Protein AF-A0A7C8AGZ0-F1 (afdb_monomer)

Solvent-accessible surface area (backbone atoms only — not comparable to full-atom values): 2813 Å² total; per-residue (Å²): 134,67,56,69,58,54,52,51,42,52,75,73,66,52,70,54,67,47,64,45,98,86,68,47,36,59,63,76,70,42,85,47,69,70,52,36,53,53,41,45,75,70,66,36,119

Secondary structure (DSSP, 8-state):
--HHHHHHHHHTT--TTPBPTTS-BHHHH--SHHHHHHHHHTT--

Foldseek 3Di:
DPQVVLVVCLVVVHDQADADPVRDGPLNVDPDPVSNVVSVVSPHD

Nearest PDB structures (foldseek):
  5gp7-assembly1_A  TM=9.701E-01  e=1.053E-01  Homo sapiens
  5jhq-assembly4_D  TM=9.049E-01  e=3.494E-01  Homo sapiens
  6urq-assembly2_B  TM=8.885E-01  e=4.318E-01  Homo sapiens
  4cz2-assembly1_D  TM=9.069E-01  e=6.144E-01  Homo sapiens

Structure (mmCIF, N/CA/C/O backbone):
data_AF-A0A7C8AGZ0-F1
#
_entry.id   AF-A0A7C8AGZ0-F1
#
loop_
_atom_site.group_PDB
_atom_site.id
_atom_site.type_symbol
_atom_site.label_atom_id
_atom_site.label_alt_id
_atom_site.label_comp_id
_atom_site.label_asym_id
_atom_site.label_entity_id
_atom_site.label_seq_id
_atom_site.pdbx_PDB_ins_code
_atom_site.Cartn_x
_atom_site.Cartn_y
_atom_site.Cartn_z
_atom_site.occupancy
_atom_site.B_iso_or_equiv
_atom_site.auth_seq_id
_atom_site.auth_comp_id
_atom_site.auth_asym_id
_atom_site.auth_atom_id
_atom_site.pdbx_PDB_model_num
ATOM 1 N N . GLY A 1 1 ? 3.224 12.447 -5.528 1.00 63.03 1 GLY A N 1
ATOM 2 C CA . GLY A 1 1 ? 2.513 11.199 -5.192 1.00 63.03 1 GLY A CA 1
ATOM 3 C C . GLY A 1 1 ? 1.719 10.735 -6.396 1.00 63.03 1 GLY A C 1
ATOM 4 O O . GLY A 1 1 ? 1.092 11.563 -7.038 1.00 63.03 1 GLY A O 1
ATOM 5 N N . HIS A 1 2 ? 1.759 9.443 -6.721 1.00 80.38 2 HIS A N 1
ATOM 6 C CA . HIS A 1 2 ? 1.190 8.874 -7.954 1.00 80.38 2 HIS A CA 1
ATOM 7 C C . HIS A 1 2 ? -0.199 8.252 -7.729 1.00 80.38 2 HIS A C 1
ATOM 9 O O . HIS A 1 2 ? -0.441 7.095 -8.061 1.00 80.38 2 HIS A O 1
ATOM 15 N N . ILE A 1 3 ? -1.113 9.010 -7.120 1.00 84.31 3 ILE A N 1
ATOM 16 C CA . ILE A 1 3 ? -2.419 8.489 -6.681 1.00 84.31 3 ILE A CA 1
ATOM 17 C C . ILE A 1 3 ? -3.280 8.046 -7.877 1.00 84.31 3 ILE A C 1
ATOM 19 O O . ILE A 1 3 ? -3.921 6.999 -7.823 1.00 84.31 3 ILE A O 1
ATOM 23 N N . GLU A 1 4 ? -3.276 8.805 -8.974 1.00 87.62 4 GLU A N 1
ATOM 24 C CA . GLU A 1 4 ? -4.025 8.452 -10.190 1.00 87.62 4 GLU A CA 1
ATOM 25 C C . GLU A 1 4 ? -3.536 7.150 -10.824 1.00 87.62 4 GLU A C 1
ATOM 27 O O . GLU A 1 4 ? -4.352 6.337 -11.252 1.00 87.62 4 GLU A O 1
ATOM 32 N N . ILE A 1 5 ? -2.224 6.905 -10.806 1.00 87.62 5 ILE A N 1
ATOM 33 C CA . ILE A 1 5 ? -1.640 5.652 -11.299 1.00 87.62 5 ILE A CA 1
ATOM 34 C C . ILE A 1 5 ? -2.097 4.482 -10.425 1.00 87.62 5 ILE A C 1
ATOM 36 O O . ILE A 1 5 ? -2.520 3.459 -10.955 1.00 87.62 5 ILE A O 1
ATOM 40 N N . VAL A 1 6 ? -2.088 4.640 -9.097 1.00 86.69 6 VAL A N 1
ATOM 41 C CA . VAL A 1 6 ? -2.593 3.604 -8.181 1.00 86.69 6 VAL A CA 1
ATOM 42 C C . VAL A 1 6 ? -4.073 3.317 -8.448 1.00 86.69 6 VAL A C 1
ATOM 44 O O . VAL A 1 6 ? -4.454 2.155 -8.558 1.00 86.69 6 VAL A O 1
ATOM 47 N N . ARG A 1 7 ? -4.906 4.351 -8.632 1.00 87.25 7 ARG A N 1
ATOM 48 C CA . ARG A 1 7 ? -6.325 4.175 -8.988 1.00 87.25 7 ARG A CA 1
ATOM 49 C C . ARG A 1 7 ? -6.506 3.433 -10.310 1.00 87.25 7 ARG A C 1
ATOM 51 O O . ARG A 1 7 ? -7.329 2.525 -10.377 1.00 87.25 7 ARG A O 1
ATOM 58 N N . LEU A 1 8 ? -5.739 3.792 -11.339 1.00 90.88 8 LEU A N 1
ATOM 59 C CA . LEU A 1 8 ? -5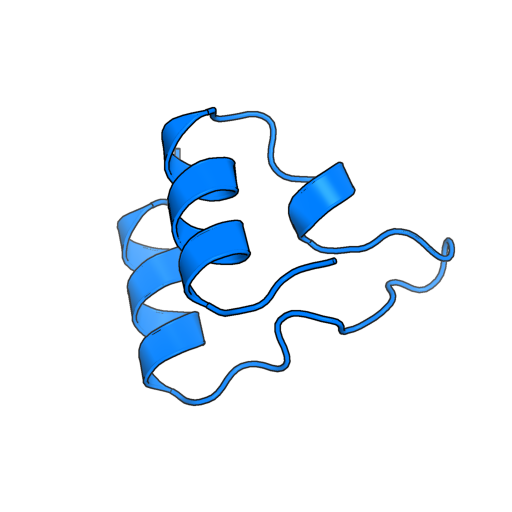.809 3.138 -12.645 1.00 90.88 8 LEU A CA 1
ATOM 60 C C . LEU A 1 8 ? -5.409 1.660 -12.558 1.00 90.88 8 LEU A C 1
ATOM 62 O O . LEU A 1 8 ? -6.093 0.814 -13.125 1.00 90.88 8 LEU A O 1
ATOM 66 N N . LEU A 1 9 ? -4.339 1.341 -11.827 1.00 87.94 9 LEU A N 1
ATOM 67 C CA . LEU A 1 9 ? -3.878 -0.036 -11.634 1.00 87.94 9 LEU A CA 1
ATOM 68 C C . LEU A 1 9 ? -4.914 -0.881 -10.886 1.00 87.94 9 LEU A C 1
ATOM 70 O O . LEU A 1 9 ? -5.247 -1.976 -11.335 1.00 87.94 9 LEU A O 1
ATOM 74 N N . LEU A 1 10 ? -5.486 -0.353 -9.801 1.00 87.50 10 LEU A N 1
ATOM 75 C CA . LEU A 1 10 ? -6.556 -1.031 -9.064 1.00 87.50 10 LEU A CA 1
ATOM 76 C C . LEU A 1 10 ? -7.792 -1.257 -9.948 1.00 87.50 10 LEU A C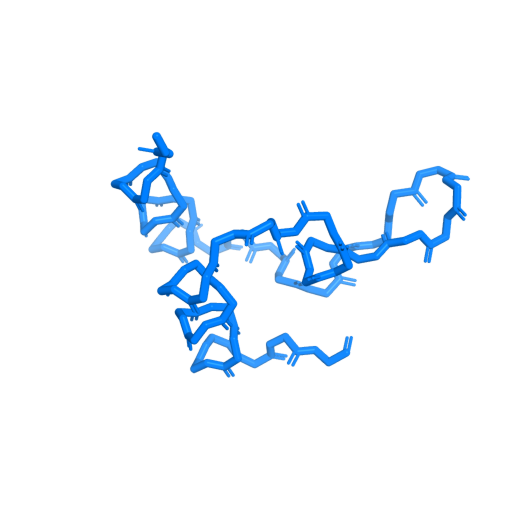 1
ATOM 78 O O . LEU A 1 10 ? -8.340 -2.355 -9.966 1.00 87.50 10 LEU A O 1
ATOM 82 N N . ALA A 1 11 ? -8.185 -0.263 -10.751 1.00 88.81 11 ALA A N 1
ATOM 83 C CA . ALA A 1 11 ? -9.301 -0.386 -11.691 1.00 88.81 11 ALA A CA 1
ATOM 84 C C . ALA A 1 11 ? -9.050 -1.423 -12.801 1.00 88.81 11 ALA A C 1
ATOM 86 O O . ALA A 1 11 ? -9.994 -1.984 -13.351 1.00 88.81 11 ALA A O 1
ATOM 87 N N . LYS A 1 12 ? -7.783 -1.694 -13.132 1.00 91.19 12 LYS A N 1
ATOM 88 C CA . LYS A 1 12 ? -7.381 -2.737 -14.084 1.00 91.19 12 LYS A CA 1
ATOM 89 C C . LYS A 1 12 ? -7.294 -4.134 -13.457 1.00 91.19 12 LYS A C 1
ATOM 91 O O . LYS A 1 12 ? -6.954 -5.073 -14.168 1.00 91.19 12 LYS A O 1
ATOM 96 N N . GLY A 1 13 ? -7.625 -4.282 -12.172 1.00 84.44 13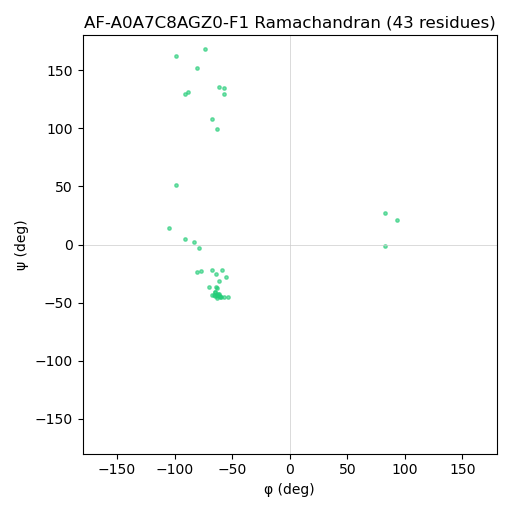 GLY A N 1
ATOM 97 C CA . GLY A 1 13 ? -7.593 -5.564 -11.468 1.00 84.44 13 GLY A CA 1
ATOM 98 C C . GLY A 1 13 ? -6.207 -5.946 -10.953 1.00 84.44 13 GLY A C 1
ATOM 99 O O . GLY A 1 13 ? -5.906 -7.131 -10.849 1.00 84.44 13 GLY A O 1
ATOM 100 N N . ALA A 1 14 ? -5.344 -4.966 -10.664 1.00 86.50 14 ALA A N 1
ATOM 101 C CA . ALA A 1 14 ? -4.052 -5.245 -10.049 1.00 86.5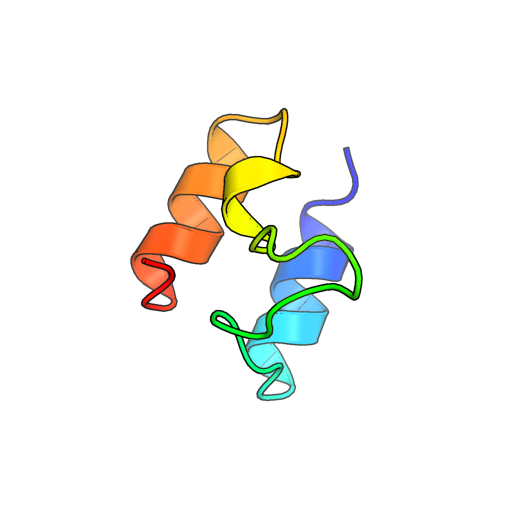0 14 ALA A CA 1
ATOM 102 C C . ALA A 1 14 ? -4.217 -5.990 -8.711 1.00 86.50 14 ALA A C 1
ATOM 104 O O . ALA A 1 14 ? -5.028 -5.606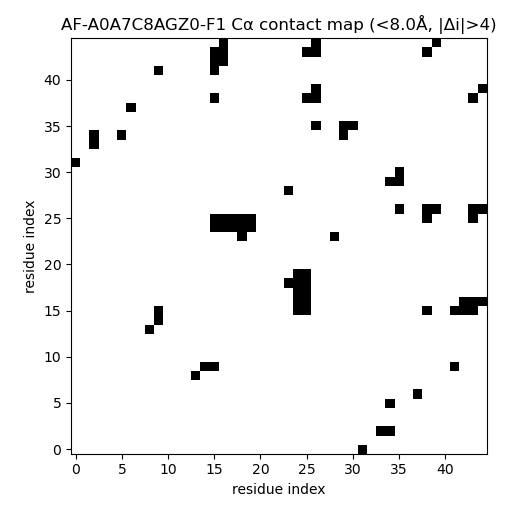 -7.866 1.00 86.50 14 ALA A O 1
ATOM 105 N N . GLU A 1 15 ? -3.402 -7.027 -8.516 1.00 85.50 15 GLU A N 1
ATOM 106 C CA . GLU A 1 15 ? -3.307 -7.803 -7.276 1.00 85.50 15 GLU A CA 1
ATOM 107 C C . GLU A 1 15 ? -2.814 -6.916 -6.125 1.00 85.50 15 GLU A C 1
ATOM 109 O O . GLU A 1 15 ? -1.624 -6.636 -5.973 1.00 85.50 15 GLU A O 1
ATOM 114 N N . VAL A 1 16 ? -3.754 -6.451 -5.302 1.00 86.81 16 VAL A N 1
ATOM 115 C CA . VAL A 1 16 ? -3.493 -5.536 -4.182 1.00 86.81 16 VAL A CA 1
ATOM 116 C C . VAL A 1 16 ? -2.667 -6.186 -3.061 1.00 86.81 16 VAL A C 1
ATOM 118 O O . VAL A 1 16 ? -2.004 -5.494 -2.294 1.00 86.81 16 VAL A O 1
ATOM 121 N N . ASN A 1 17 ? -2.666 -7.519 -2.987 1.00 83.19 17 ASN A N 1
ATOM 122 C CA . ASN A 1 17 ? -1.934 -8.291 -1.982 1.0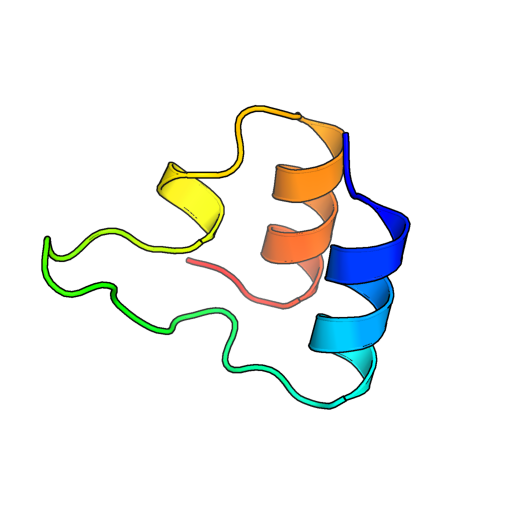0 83.19 17 ASN A CA 1
ATOM 123 C C . ASN A 1 17 ? -0.673 -8.959 -2.551 1.00 83.19 17 ASN A C 1
ATOM 125 O O . ASN A 1 17 ? -0.097 -9.840 -1.906 1.00 83.19 17 ASN A O 1
ATOM 129 N N . ALA A 1 18 ? -0.232 -8.548 -3.746 1.00 85.81 18 ALA A N 1
ATOM 130 C CA . ALA A 1 18 ? 1.015 -9.025 -4.319 1.00 85.81 18 ALA A CA 1
ATOM 131 C C . ALA A 1 18 ? 2.182 -8.743 -3.363 1.00 85.81 18 ALA A C 1
ATOM 133 O O . ALA A 1 18 ? 2.363 -7.622 -2.874 1.00 85.81 18 ALA A O 1
ATOM 134 N N . LYS A 1 19 ? 2.978 -9.782 -3.107 1.00 83.31 19 LYS A N 1
ATOM 135 C CA . LYS A 1 19 ? 4.220 -9.668 -2.347 1.00 83.31 19 LYS A CA 1
ATOM 136 C C . LYS A 1 19 ? 5.358 -9.347 -3.300 1.00 83.31 19 LYS A C 1
ATOM 138 O O . LYS A 1 19 ? 5.524 -10.008 -4.323 1.00 83.31 19 LYS A O 1
ATOM 143 N N . MET A 1 20 ? 6.144 -8.345 -2.945 1.00 82.19 20 MET A N 1
ATOM 144 C CA . MET A 1 20 ? 7.402 -8.035 -3.610 1.00 82.19 20 MET A CA 1
ATOM 145 C C . MET A 1 20 ? 8.470 -9.069 -3.223 1.00 82.19 20 MET A C 1
ATOM 147 O O . MET A 1 20 ? 8.299 -9.837 -2.275 1.00 82.19 20 MET A O 1
ATOM 151 N N . ASN A 1 21 ? 9.603 -9.078 -3.929 1.00 85.31 21 ASN A N 1
ATOM 152 C CA . ASN A 1 21 ? 10.691 -10.043 -3.699 1.00 85.31 21 ASN A CA 1
ATOM 153 C C . ASN A 1 21 ? 11.273 -10.000 -2.272 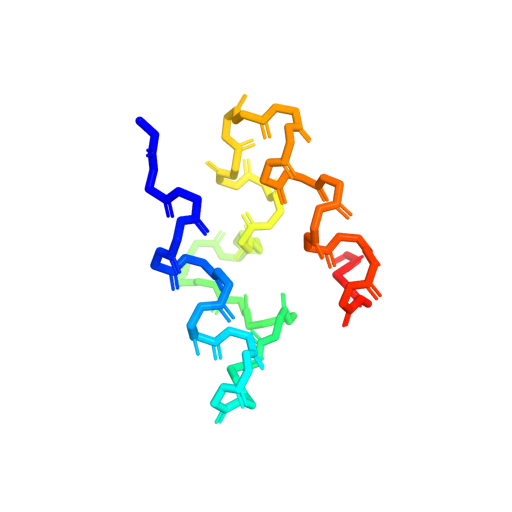1.00 85.31 21 ASN A C 1
ATOM 155 O O . ASN A 1 21 ? 11.871 -10.969 -1.819 1.00 85.31 21 ASN A O 1
ATOM 159 N N . ASN A 1 22 ? 11.098 -8.885 -1.564 1.00 84.19 22 ASN A N 1
ATOM 160 C CA . ASN A 1 22 ? 11.502 -8.697 -0.170 1.00 84.19 22 ASN A CA 1
ATOM 161 C C . ASN A 1 22 ? 10.399 -9.070 0.845 1.00 84.19 22 ASN A C 1
ATOM 163 O O . ASN A 1 22 ? 10.573 -8.856 2.040 1.00 84.19 22 ASN A O 1
ATOM 167 N N . GLY A 1 23 ? 9.265 -9.607 0.385 1.00 83.19 23 GLY A N 1
ATOM 168 C CA . GLY A 1 23 ? 8.123 -9.990 1.217 1.00 83.19 23 GLY A CA 1
ATOM 169 C C . GLY A 1 23 ? 7.174 -8.844 1.577 1.00 83.19 23 GLY A C 1
ATOM 170 O O . GLY A 1 23 ? 6.164 -9.088 2.236 1.00 83.19 23 GLY A O 1
ATOM 171 N N . GLU A 1 24 ? 7.457 -7.617 1.141 1.00 85.75 24 GLU A N 1
ATOM 172 C CA . GLU A 1 24 ? 6.611 -6.463 1.427 1.00 85.75 24 GLU A CA 1
ATOM 173 C C . GLU A 1 24 ? 5.396 -6.390 0.502 1.00 85.75 24 GLU A C 1
ATOM 175 O O . GLU A 1 24 ? 5.420 -6.843 -0.643 1.00 85.75 24 GLU A O 1
ATOM 180 N N . THR A 1 25 ? 4.326 -5.781 1.007 1.00 84.75 25 THR A N 1
ATOM 181 C CA . THR A 1 25 ? 3.115 -5.492 0.238 1.00 84.75 25 THR A CA 1
ATOM 182 C C . THR A 1 25 ? 3.123 -4.046 -0.247 1.00 84.75 25 THR A C 1
ATOM 184 O O . THR A 1 25 ? 3.814 -3.178 0.296 1.0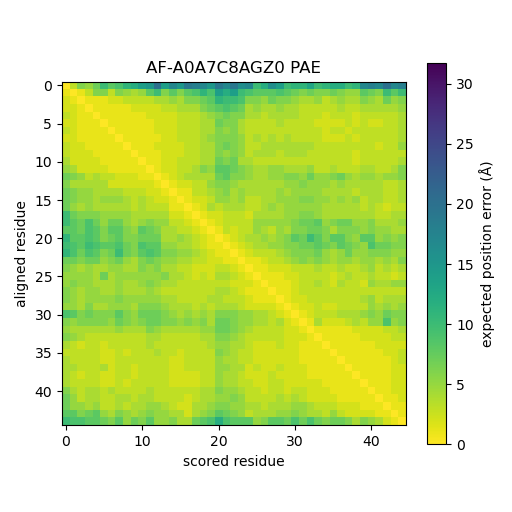0 84.75 25 THR A O 1
ATOM 187 N N . VAL A 1 26 ? 2.283 -3.753 -1.240 1.00 85.12 26 VAL A N 1
ATOM 188 C CA . VAL A 1 26 ? 2.064 -2.383 -1.732 1.00 85.12 26 VAL A CA 1
ATOM 189 C C . VAL A 1 26 ? 1.647 -1.415 -0.609 1.00 85.12 26 VAL A C 1
ATOM 191 O O . VAL A 1 26 ? 1.976 -0.231 -0.654 1.00 85.12 26 VAL A O 1
ATOM 194 N N . LEU A 1 27 ? 0.988 -1.922 0.442 1.00 85.00 27 LEU A N 1
ATOM 195 C CA . LEU A 1 27 ? 0.594 -1.145 1.618 1.00 85.00 27 LEU A CA 1
ATOM 196 C C . LEU A 1 27 ? 1.795 -0.725 2.482 1.00 85.00 27 LEU A C 1
ATOM 198 O O . LEU A 1 27 ? 1.803 0.393 2.999 1.00 85.00 27 LEU A O 1
ATOM 202 N N . SER A 1 28 ? 2.811 -1.589 2.606 1.00 85.38 28 SER A N 1
ATOM 203 C CA . SER A 1 28 ? 4.065 -1.283 3.315 1.00 85.38 28 SER A CA 1
ATOM 204 C C . SER A 1 28 ? 4.839 -0.162 2.615 1.00 85.38 28 SER A C 1
ATOM 206 O O . SER A 1 28 ? 5.337 0.766 3.249 1.00 85.38 28 SER A O 1
ATOM 208 N N . HIS A 1 29 ? 4.864 -0.206 1.282 1.00 83.81 29 HIS A N 1
ATOM 209 C CA . HIS A 1 29 ? 5.566 0.757 0.433 1.00 83.81 29 HIS A CA 1
ATOM 210 C C . HIS A 1 29 ? 4.844 2.104 0.278 1.00 83.81 29 HIS A C 1
ATOM 212 O O . HIS A 1 29 ? 5.460 3.118 -0.061 1.00 83.81 29 HIS A O 1
ATOM 218 N N . ALA A 1 30 ? 3.530 2.144 0.497 1.00 84.75 30 ALA A N 1
ATOM 219 C CA . ALA A 1 30 ? 2.763 3.372 0.380 1.00 84.75 30 ALA A CA 1
ATOM 220 C C . ALA A 1 30 ? 3.159 4.355 1.493 1.00 84.75 30 ALA A C 1
ATOM 222 O O . ALA A 1 30 ? 2.785 4.190 2.646 1.00 84.75 30 ALA A O 1
ATOM 223 N N . SER A 1 31 ? 3.877 5.427 1.165 1.00 83.06 31 SER A N 1
ATOM 224 C CA . SER A 1 31 ? 4.223 6.480 2.134 1.00 83.06 31 SER A CA 1
ATOM 225 C C . SER A 1 31 ? 3.082 7.482 2.365 1.00 83.06 31 SER A C 1
ATOM 227 O O . SER A 1 31 ? 2.996 8.113 3.417 1.00 83.06 31 SER A O 1
ATOM 229 N N . HIS A 1 32 ? 2.167 7.614 1.402 1.00 86.38 32 HIS A N 1
ATOM 230 C CA . HIS A 1 32 ? 1.070 8.578 1.447 1.00 86.38 32 HIS A CA 1
ATOM 231 C C . HIS A 1 32 ? -0.188 7.990 2.093 1.00 86.38 32 HIS A C 1
ATOM 233 O O . HIS A 1 32 ? -0.689 6.955 1.651 1.00 86.38 32 HIS A O 1
ATOM 239 N N . LYS A 1 33 ? -0.757 8.706 3.073 1.00 87.19 33 LYS A N 1
ATOM 240 C CA . LYS A 1 33 ? -1.995 8.310 3.766 1.00 87.19 33 LYS A CA 1
ATOM 241 C C . LYS A 1 33 ? -3.144 8.021 2.794 1.00 87.19 33 LYS A C 1
ATOM 243 O O . LYS A 1 33 ? -3.780 6.984 2.906 1.00 87.19 33 LYS A O 1
ATOM 248 N N . GLU A 1 34 ? -3.351 8.883 1.801 1.00 89.25 34 GLU A N 1
ATOM 249 C CA . GLU A 1 34 ? -4.421 8.704 0.811 1.00 89.25 34 GLU A CA 1
ATOM 250 C C . GLU A 1 34 ? -4.230 7.441 -0.048 1.00 89.25 34 GLU A C 1
ATOM 252 O O . GLU A 1 34 ? -5.193 6.738 -0.344 1.00 89.25 34 GLU A O 1
ATOM 257 N N . ILE A 1 35 ? -2.983 7.103 -0.397 1.00 88.38 35 ILE A N 1
ATOM 258 C CA . ILE A 1 35 ? -2.672 5.866 -1.129 1.00 88.38 35 ILE A CA 1
ATOM 259 C C . ILE A 1 35 ? -2.942 4.649 -0.243 1.00 88.38 35 ILE A C 1
ATOM 261 O O . ILE A 1 35 ? -3.572 3.701 -0.706 1.00 88.38 35 ILE A O 1
ATOM 265 N N . LYS A 1 36 ? -2.534 4.683 1.034 1.00 89.31 36 LYS A N 1
ATOM 266 C CA . LYS A 1 36 ? -2.859 3.613 1.990 1.00 89.31 36 LYS A CA 1
ATOM 267 C C . LYS A 1 36 ? -4.367 3.400 2.096 1.00 89.31 36 LYS A C 1
ATOM 269 O O . LYS A 1 36 ? -4.823 2.267 2.034 1.00 89.31 36 LYS A O 1
ATOM 274 N N . GLU A 1 37 ? -5.139 4.477 2.197 1.00 90.56 37 GLU A N 1
ATOM 275 C CA . GLU A 1 37 ? -6.600 4.423 2.308 1.00 90.56 37 GLU A CA 1
ATOM 276 C C . GLU A 1 37 ? -7.255 3.794 1.066 1.00 90.56 37 GLU A C 1
ATOM 278 O O . GLU A 1 37 ? -8.150 2.958 1.186 1.00 90.56 37 GLU A O 1
ATOM 283 N N . LEU A 1 38 ? -6.782 4.149 -0.135 1.00 89.62 38 LEU A N 1
ATOM 284 C CA . LEU A 1 38 ? -7.239 3.547 -1.393 1.00 89.62 38 LEU A CA 1
ATOM 285 C C . LEU A 1 38 ? -6.927 2.051 -1.466 1.00 89.62 38 LEU A C 1
ATOM 287 O O . LEU A 1 38 ? -7.787 1.268 -1.861 1.00 89.62 38 LEU A O 1
ATOM 291 N N . LEU A 1 39 ? -5.718 1.657 -1.067 1.00 89.75 39 LEU A N 1
ATOM 292 C CA . LEU A 1 39 ? -5.293 0.259 -1.051 1.00 89.75 39 LEU A CA 1
ATOM 293 C C . LEU A 1 39 ? -6.106 -0.558 -0.036 1.00 89.75 39 LEU A C 1
ATOM 295 O O . LEU A 1 39 ? -6.588 -1.635 -0.373 1.00 89.75 39 LEU A O 1
ATOM 299 N N . ILE A 1 40 ? -6.342 -0.026 1.167 1.00 89.69 40 ILE A N 1
ATOM 300 C CA . ILE A 1 40 ? -7.188 -0.670 2.188 1.00 89.69 40 ILE A CA 1
ATOM 301 C C . ILE A 1 40 ? -8.615 -0.860 1.665 1.00 89.69 40 ILE A C 1
ATOM 303 O O . ILE A 1 40 ? -9.172 -1.948 1.786 1.00 89.69 40 ILE A O 1
ATOM 307 N N . ARG A 1 41 ? -9.202 0.161 1.022 1.00 89.38 41 ARG A N 1
ATOM 308 C CA . ARG A 1 41 ? -10.529 0.044 0.388 1.00 89.38 41 ARG A CA 1
ATOM 309 C C . ARG A 1 41 ? -10.569 -1.006 -0.718 1.00 89.38 41 ARG A C 1
ATOM 311 O O . ARG A 1 41 ? -11.608 -1.623 -0.920 1.00 89.38 41 ARG A O 1
ATOM 318 N N . ALA A 1 42 ? -9.453 -1.213 -1.412 1.00 87.50 42 ALA A N 1
ATOM 319 C CA . ALA A 1 42 ? -9.309 -2.265 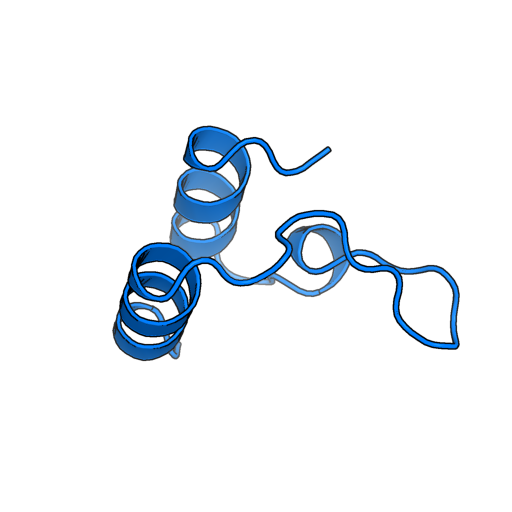-2.410 1.00 87.50 42 ALA A CA 1
ATOM 320 C C . ALA A 1 42 ? -9.055 -3.661 -1.805 1.00 87.50 42 ALA A C 1
ATOM 322 O O . ALA A 1 42 ? -8.998 -4.634 -2.550 1.00 87.50 42 ALA A O 1
ATOM 323 N N . GLY A 1 43 ? -8.931 -3.785 -0.477 1.00 86.69 43 GLY A N 1
ATOM 324 C CA . GLY A 1 43 ? -8.723 -5.058 0.218 1.00 86.69 43 GLY A CA 1
ATOM 325 C C . GLY A 1 43 ? -7.257 -5.419 0.485 1.00 86.69 43 GLY A C 1
ATOM 326 O O . GLY A 1 43 ? -6.959 -6.599 0.691 1.00 86.69 43 GLY A O 1
ATOM 327 N N . ALA A 1 44 ? -6.349 -4.434 0.475 1.00 87.12 44 ALA A N 1
ATOM 328 C CA . ALA A 1 44 ? -4.965 -4.612 0.919 1.00 87.12 44 ALA A CA 1
ATOM 329 C C . ALA A 1 44 ? -4.907 -5.019 2.399 1.00 87.12 44 ALA A C 1
ATOM 331 O O . ALA A 1 44 ? -5.577 -4.397 3.229 1.00 87.12 44 ALA A O 1
ATOM 332 N N . LYS A 1 45 ? -4.070 -6.003 2.734 1.00 78.19 45 LYS A N 1
ATOM 333 C CA . LYS A 1 45 ? -3.827 -6.468 4.107 1.00 78.19 45 LYS A CA 1
ATOM 334 C C . LYS A 1 45 ? -2.376 -6.870 4.347 1.00 78.19 45 LYS A C 1
ATOM 336 O O . LYS A 1 45 ? -1.671 -7.190 3.365 1.00 78.19 45 LYS A O 1
#

Radius of gyration: 9.7 Å; Cα contacts (8 Å, |Δi|>4): 40; chains: 1; bounding box: 22×21×18 Å

pLDDT: mean 85.78, std 4.38, range [63.03, 91.19]

Sequence (45 aa):
GHIEIVRLLLAKGAEVNAKMNNGETVLSHASHKEIKELLIRAGAK

Mean predicted aligned error: 3.95 Å